Protein AF-R7NDK5-F1 (afdb_monomer_lite)

Structure (mmCIF, N/CA/C/O backbone):
data_AF-R7NDK5-F1
#
_entry.id   AF-R7NDK5-F1
#
loop_
_atom_site.group_PDB
_atom_site.id
_atom_site.type_symbol
_atom_site.label_atom_id
_atom_site.label_alt_id
_atom_site.label_comp_id
_atom_site.label_asym_id
_atom_site.label_entity_id
_atom_site.label_seq_id
_atom_site.pdbx_PDB_ins_code
_atom_site.Cartn_x
_atom_site.Cartn_y
_atom_site.Cartn_z
_atom_site.occupancy
_atom_site.B_iso_or_equiv
_atom_site.auth_seq_id
_atom_site.auth_comp_id
_atom_site.auth_asym_id
_atom_site.auth_atom_id
_atom_site.pdbx_PDB_model_num
ATOM 1 N N . MET A 1 1 ? -21.506 6.827 -0.503 1.00 59.34 1 MET A N 1
ATOM 2 C CA . MET A 1 1 ? -20.847 6.731 0.821 1.00 59.34 1 MET A CA 1
ATOM 3 C C . MET A 1 1 ? -20.965 5.288 1.221 1.00 59.34 1 MET A C 1
ATOM 5 O O . MET A 1 1 ? -22.091 4.807 1.281 1.00 59.34 1 MET A O 1
ATOM 9 N N . GLU A 1 2 ? -19.848 4.585 1.365 1.00 63.38 2 GLU A N 1
ATOM 10 C CA . GLU A 1 2 ? -19.897 3.133 1.493 1.00 63.38 2 GLU A CA 1
ATOM 11 C C . GLU A 1 2 ? -19.422 2.645 2.850 1.00 63.38 2 GLU A C 1
ATOM 13 O O . GLU A 1 2 ? -18.499 3.197 3.447 1.00 63.38 2 GLU A O 1
ATOM 18 N N . LYS A 1 3 ? -20.129 1.621 3.321 1.00 74.88 3 LYS A N 1
ATOM 19 C CA . LYS A 1 3 ? -20.147 1.150 4.695 1.00 74.88 3 LYS A CA 1
ATOM 20 C C . LYS A 1 3 ? -19.624 -0.281 4.714 1.00 74.88 3 LYS A C 1
ATOM 22 O O . LYS A 1 3 ? -20.320 -1.188 4.265 1.00 74.88 3 LYS A O 1
ATOM 27 N N . ILE A 1 4 ? -18.410 -0.489 5.208 1.00 78.50 4 ILE A N 1
ATOM 28 C CA . ILE A 1 4 ? -17.809 -1.827 5.295 1.00 78.50 4 ILE A CA 1
ATOM 29 C C . ILE A 1 4 ? -18.028 -2.344 6.700 1.00 78.50 4 ILE A C 1
ATOM 31 O O . ILE A 1 4 ? -17.532 -1.748 7.647 1.00 78.50 4 ILE A O 1
ATOM 35 N N . LYS A 1 5 ? -18.766 -3.443 6.836 1.00 80.56 5 LYS A N 1
ATOM 36 C CA . LYS A 1 5 ? -19.001 -4.071 8.136 1.00 80.56 5 LYS A CA 1
ATOM 37 C C . LYS A 1 5 ? -17.873 -5.048 8.445 1.00 80.56 5 LYS A C 1
ATOM 39 O O . LYS A 1 5 ? -17.567 -5.919 7.629 1.00 80.56 5 LYS A O 1
ATOM 44 N N . ILE A 1 6 ? -17.279 -4.887 9.616 1.00 82.38 6 ILE A N 1
ATOM 45 C CA . ILE A 1 6 ? -16.205 -5.702 10.167 1.00 82.38 6 ILE A CA 1
ATOM 46 C C . ILE A 1 6 ? -16.680 -6.164 11.543 1.00 82.38 6 ILE A C 1
ATOM 48 O O . ILE A 1 6 ? -17.015 -5.348 12.401 1.00 82.38 6 ILE A O 1
ATOM 52 N N . LYS A 1 7 ? -16.719 -7.478 11.756 1.00 78.88 7 LYS A N 1
ATOM 53 C CA . LYS A 1 7 ? -17.009 -8.061 13.065 1.00 78.88 7 LYS A CA 1
ATOM 54 C C . LYS A 1 7 ? -15.700 -8.550 13.670 1.00 78.88 7 LYS A C 1
ATOM 56 O O . LYS A 1 7 ? -15.005 -9.333 13.033 1.00 78.88 7 LYS A O 1
ATOM 61 N N . LEU A 1 8 ? -15.381 -8.075 14.868 1.00 78.25 8 LEU A N 1
ATOM 62 C CA . LEU A 1 8 ? -14.198 -8.476 15.622 1.00 78.25 8 LEU A CA 1
ATOM 63 C C . LEU A 1 8 ? -14.645 -9.036 16.967 1.00 78.25 8 LEU A C 1
ATOM 65 O O . LEU A 1 8 ? -15.557 -8.497 17.585 1.00 78.25 8 LEU A O 1
ATOM 69 N N . GLU A 1 9 ? -14.017 -10.122 17.403 1.00 71.94 9 GLU A N 1
ATOM 70 C CA . GLU A 1 9 ? -14.297 -10.723 18.714 1.00 71.94 9 GLU A CA 1
ATOM 71 C C . GLU A 1 9 ? -13.447 -10.080 19.816 1.00 71.94 9 GLU A C 1
ATOM 73 O O . GLU A 1 9 ? -13.884 -9.954 20.955 1.00 71.94 9 GLU A O 1
ATOM 78 N N . ASN A 1 10 ? -12.235 -9.649 19.465 1.00 72.56 10 ASN A N 1
ATOM 79 C CA . ASN A 1 10 ? -11.275 -8.985 20.342 1.00 72.56 10 ASN A CA 1
ATOM 80 C C . ASN A 1 10 ? -10.262 -8.171 19.517 1.00 72.56 10 ASN A C 1
ATOM 82 O O . ASN A 1 10 ? -10.163 -8.330 18.297 1.00 72.56 10 ASN A O 1
ATOM 86 N N . LEU A 1 11 ? -9.472 -7.314 20.168 1.00 75.44 11 LEU A N 1
ATOM 87 C CA . LEU A 1 11 ? -8.409 -6.562 19.491 1.00 75.44 11 LEU A CA 1
ATOM 88 C C . LEU A 1 11 ? -7.360 -7.489 18.847 1.00 75.44 11 LEU A C 1
ATOM 90 O O . LEU A 1 11 ? -6.855 -7.185 17.768 1.00 75.44 11 LEU A O 1
ATOM 94 N N . ASP A 1 12 ? -7.090 -8.647 19.451 1.00 73.88 12 ASP A N 1
ATOM 95 C CA . ASP A 1 12 ? -6.121 -9.616 18.928 1.00 73.88 12 ASP A CA 1
ATOM 96 C C . ASP A 1 12 ? -6.512 -10.143 17.541 1.00 73.88 12 ASP A C 1
ATOM 98 O O . ASP A 1 12 ? -5.646 -10.315 16.690 1.00 73.88 12 ASP A O 1
ATOM 102 N N . SER A 1 13 ? -7.808 -10.300 17.255 1.00 74.12 13 SER A N 1
ATOM 103 C CA . SER A 1 13 ? -8.301 -10.718 15.934 1.00 74.12 13 SER A CA 1
ATOM 104 C C . SER A 1 13 ? -7.977 -9.714 14.820 1.00 74.12 13 SER A C 1
ATOM 106 O O . SER A 1 13 ? -7.812 -10.095 13.657 1.00 74.12 13 SER A O 1
ATOM 108 N N . ALA A 1 14 ? -7.822 -8.434 15.172 1.00 71.62 14 ALA A N 1
ATOM 109 C CA . ALA A 1 14 ? -7.431 -7.381 14.243 1.00 71.62 14 ALA A CA 1
ATOM 110 C C . ALA A 1 14 ? -5.914 -7.252 14.077 1.00 71.62 14 ALA A C 1
ATOM 112 O O . ALA A 1 14 ? -5.461 -6.603 13.131 1.00 71.62 14 ALA A O 1
ATOM 113 N N . THR A 1 15 ? -5.121 -7.857 14.961 1.00 76.44 15 THR A N 1
ATOM 114 C CA . THR A 1 15 ? -3.662 -7.746 14.936 1.00 76.44 15 THR A CA 1
ATOM 115 C C . THR A 1 15 ? -3.002 -9.028 14.444 1.00 76.44 15 THR A C 1
ATOM 117 O O . THR A 1 15 ? -3.596 -10.103 14.378 1.00 76.44 15 THR A O 1
ATOM 120 N N . ASN A 1 16 ? -1.760 -8.912 13.991 1.00 74.44 16 ASN A N 1
ATOM 121 C CA . ASN A 1 16 ? -0.996 -10.057 13.538 1.00 74.44 16 ASN A CA 1
ATOM 122 C C . ASN A 1 16 ? -0.565 -10.903 14.744 1.00 74.44 16 ASN A C 1
ATOM 124 O O . ASN A 1 16 ? 0.011 -10.373 15.692 1.00 74.44 16 ASN A O 1
ATOM 128 N N . LYS A 1 17 ? -0.734 -12.228 14.640 1.00 66.81 17 LYS A N 1
ATOM 129 C CA . LYS A 1 17 ? -0.338 -13.234 15.644 1.00 66.81 17 LYS A CA 1
ATOM 130 C C . LYS A 1 17 ? 1.099 -13.083 16.171 1.00 66.81 17 LYS A C 1
ATOM 132 O O . LYS A 1 17 ? 1.393 -13.538 17.271 1.00 66.81 17 LYS A O 1
ATOM 137 N N . TYR A 1 18 ? 1.992 -12.477 15.390 1.00 61.75 18 TYR A N 1
ATOM 138 C CA . TYR A 1 18 ? 3.403 -12.294 15.736 1.00 61.75 18 TYR A CA 1
ATOM 139 C C . TYR A 1 18 ? 3.772 -10.851 16.102 1.00 61.75 18 TYR A C 1
ATOM 141 O O . TYR A 1 18 ? 4.861 -10.617 16.624 1.00 61.75 18 TYR A O 1
ATOM 149 N N . LYS A 1 19 ? 2.911 -9.869 15.797 1.00 67.50 19 LYS A N 1
ATOM 150 C CA . LYS A 1 19 ? 3.186 -8.453 16.052 1.00 67.50 19 LYS A CA 1
ATOM 151 C C . LYS A 1 19 ? 1.895 -7.647 16.200 1.00 67.50 19 LYS A C 1
ATOM 153 O O . LYS A 1 19 ? 1.275 -7.269 15.207 1.00 67.50 19 LYS A O 1
ATOM 158 N N . ASN A 1 20 ? 1.584 -7.276 17.439 1.00 67.44 20 ASN A N 1
ATOM 159 C CA . ASN A 1 20 ? 0.354 -6.562 17.806 1.00 67.44 20 ASN A CA 1
ATOM 160 C C . ASN A 1 20 ? 0.256 -5.141 17.208 1.00 67.44 20 ASN A C 1
ATOM 162 O O . ASN A 1 20 ? -0.796 -4.518 17.231 1.00 67.44 20 ASN A O 1
ATOM 166 N N . GLU A 1 21 ? 1.349 -4.616 16.652 1.00 67.38 21 GLU A N 1
ATOM 167 C CA . GLU A 1 21 ? 1.390 -3.310 15.977 1.00 67.38 21 GLU A CA 1
ATOM 168 C C . GLU A 1 21 ? 0.989 -3.378 14.493 1.00 67.38 21 GLU A C 1
ATOM 170 O O . GLU A 1 21 ? 0.950 -2.355 13.807 1.00 67.38 21 GLU A O 1
ATOM 175 N N . VAL A 1 22 ? 0.768 -4.582 13.956 1.00 75.94 22 VAL A N 1
ATOM 176 C CA . VAL A 1 22 ? 0.500 -4.804 12.534 1.00 75.94 22 VAL A CA 1
ATOM 177 C C . VAL A 1 22 ? -0.901 -5.365 12.370 1.00 75.94 22 VAL A C 1
ATOM 179 O O . VAL A 1 22 ? -1.270 -6.324 13.039 1.00 75.94 22 VAL A O 1
ATOM 182 N N . LEU A 1 23 ? -1.664 -4.773 11.451 1.00 84.75 23 LEU A N 1
ATOM 183 C CA . LEU A 1 23 ? -2.989 -5.256 11.075 1.00 84.75 23 LEU A CA 1
ATOM 184 C C . LEU A 1 23 ? -2.895 -6.694 10.547 1.00 84.75 23 LEU A C 1
ATOM 186 O O . LEU A 1 23 ? -1.988 -7.018 9.774 1.00 84.75 23 LEU A O 1
ATOM 190 N N . ASN A 1 24 ? -3.833 -7.546 10.951 1.00 86.25 24 ASN A N 1
ATOM 191 C CA . ASN A 1 24 ? -3.964 -8.894 10.411 1.00 86.25 24 ASN A CA 1
ATOM 192 C C . ASN A 1 24 ? -4.118 -8.833 8.876 1.00 86.25 24 ASN A C 1
ATOM 194 O O . ASN A 1 24 ? -4.919 -8.057 8.351 1.00 86.25 24 ASN A O 1
ATOM 198 N N . SER A 1 25 ? -3.360 -9.665 8.156 1.00 83.56 25 SER A N 1
ATOM 199 C CA . SER A 1 25 ? -3.403 -9.759 6.694 1.00 83.56 25 SER A CA 1
ATOM 200 C C . SER A 1 25 ? -4.781 -10.124 6.148 1.00 83.56 25 SER A C 1
ATOM 202 O O . SER A 1 25 ? -5.145 -9.672 5.068 1.00 83.56 25 SER A O 1
ATOM 204 N N . GLU A 1 26 ? -5.563 -10.927 6.869 1.00 84.62 26 GLU A N 1
ATOM 205 C CA . GLU A 1 26 ? -6.919 -11.294 6.448 1.00 84.62 26 GLU A CA 1
ATOM 206 C C . GLU A 1 26 ? -7.854 -10.087 6.484 1.00 84.62 26 GLU A C 1
ATOM 208 O O . GLU A 1 26 ? -8.572 -9.821 5.519 1.00 84.62 26 GLU A O 1
ATOM 213 N N . LEU A 1 27 ? -7.781 -9.310 7.567 1.00 84.50 27 LEU A N 1
ATOM 214 C CA . LEU A 1 27 ? -8.559 -8.090 7.739 1.00 84.50 27 LEU A CA 1
ATOM 215 C C . LEU A 1 27 ? -8.163 -7.029 6.705 1.00 84.50 27 LEU A C 1
ATOM 217 O O . LEU A 1 27 ? -9.024 -6.412 6.079 1.00 84.50 27 LEU A O 1
ATOM 221 N N . ASP A 1 28 ? -6.864 -6.855 6.480 1.00 88.31 28 ASP A N 1
ATOM 222 C CA . ASP A 1 28 ? -6.335 -5.959 5.456 1.00 88.31 28 ASP A CA 1
ATOM 223 C C . ASP A 1 28 ? -6.804 -6.354 4.046 1.00 88.31 28 ASP A C 1
ATOM 225 O O . ASP A 1 28 ? -7.318 -5.517 3.300 1.00 88.31 28 ASP A O 1
ATOM 229 N N . ASN A 1 29 ? -6.711 -7.641 3.699 1.00 87.12 29 ASN A N 1
ATOM 230 C CA . ASN A 1 29 ? -7.182 -8.160 2.417 1.00 87.12 29 ASN A CA 1
ATOM 231 C C . ASN A 1 29 ? -8.689 -7.973 2.248 1.00 87.12 29 ASN A C 1
ATOM 233 O O . ASN A 1 29 ? -9.134 -7.589 1.167 1.00 87.12 29 ASN A O 1
ATOM 237 N N . TYR A 1 30 ? -9.480 -8.201 3.297 1.00 86.81 30 TYR A N 1
ATOM 238 C CA . TYR A 1 30 ? -10.919 -7.962 3.266 1.00 86.81 30 TYR A CA 1
ATOM 239 C C . TYR A 1 30 ? -11.233 -6.489 2.982 1.00 86.81 30 TYR A C 1
ATOM 241 O O . TYR A 1 30 ? -11.993 -6.194 2.059 1.00 86.81 30 TYR A O 1
ATOM 249 N N . ILE A 1 31 ? -10.596 -5.559 3.702 1.00 85.44 31 ILE A N 1
ATOM 250 C CA . ILE A 1 31 ? -10.790 -4.116 3.508 1.00 85.44 31 ILE A CA 1
ATOM 251 C C . ILE A 1 31 ? -10.374 -3.698 2.091 1.00 85.44 31 ILE A C 1
ATOM 253 O O . ILE A 1 31 ? -11.085 -2.930 1.441 1.00 85.44 31 ILE A O 1
ATOM 257 N N . ILE A 1 32 ? -9.251 -4.201 1.576 1.00 87.56 32 ILE A N 1
ATOM 258 C CA . ILE A 1 32 ? -8.766 -3.861 0.232 1.00 87.56 32 ILE A CA 1
ATOM 259 C C . ILE A 1 32 ? -9.690 -4.428 -0.851 1.00 87.56 32 ILE A C 1
ATOM 261 O O . ILE A 1 32 ? -10.128 -3.682 -1.729 1.00 87.56 32 ILE A O 1
ATOM 265 N N . ASN A 1 33 ? -10.022 -5.718 -0.781 1.00 85.75 33 ASN A N 1
ATOM 266 C CA . ASN A 1 33 ? -10.848 -6.400 -1.779 1.00 85.75 33 ASN A CA 1
ATOM 267 C C . ASN A 1 33 ? -12.264 -5.835 -1.814 1.00 85.75 33 ASN A C 1
ATOM 269 O O . ASN A 1 33 ? -12.802 -5.594 -2.896 1.00 85.75 33 ASN A O 1
ATOM 273 N N . ALA A 1 34 ? -12.823 -5.511 -0.646 1.00 82.25 34 ALA A N 1
ATOM 274 C CA . ALA A 1 34 ? -14.102 -4.830 -0.548 1.00 82.25 34 ALA A CA 1
ATOM 275 C C . ALA A 1 34 ? -14.099 -3.475 -1.268 1.00 82.25 34 ALA A C 1
ATOM 277 O O . ALA A 1 34 ? -15.174 -2.980 -1.566 1.00 82.25 34 ALA A O 1
ATOM 278 N N . ASN A 1 35 ? -12.947 -2.862 -1.568 1.00 79.75 35 ASN A N 1
ATOM 279 C CA . ASN A 1 35 ? -12.852 -1.552 -2.220 1.00 79.75 35 ASN A CA 1
ATOM 280 C C . ASN A 1 35 ? -12.204 -1.558 -3.617 1.00 79.75 35 ASN A C 1
ATOM 282 O O . ASN A 1 35 ? -12.026 -0.497 -4.216 1.00 79.75 35 ASN A O 1
ATOM 286 N N . LEU A 1 36 ? -11.859 -2.727 -4.157 1.00 72.69 36 LEU A N 1
ATOM 287 C CA . LEU A 1 36 ? -10.957 -2.855 -5.310 1.00 72.69 36 LEU A CA 1
ATOM 288 C C . LEU A 1 36 ? -11.572 -2.399 -6.649 1.00 72.69 36 LEU A C 1
ATOM 290 O O . LEU A 1 36 ? -10.850 -1.955 -7.547 1.00 72.69 36 LEU A O 1
ATOM 294 N N . HIS A 1 37 ? -12.901 -2.462 -6.765 1.00 70.62 37 HIS A N 1
ATOM 295 C CA . HIS A 1 37 ? -13.666 -2.122 -7.974 1.00 70.62 37 HIS A CA 1
ATOM 296 C C . HIS A 1 37 ? -14.395 -0.773 -7.892 1.00 70.62 37 HIS A C 1
ATOM 298 O O . HIS A 1 37 ? -15.240 -0.471 -8.732 1.00 70.62 37 HIS A O 1
ATOM 304 N N . LYS A 1 38 ? -14.096 0.043 -6.877 1.00 67.75 38 LYS A N 1
ATOM 305 C CA . LYS A 1 38 ? -14.926 1.204 -6.545 1.00 67.75 38 LYS A CA 1
ATOM 306 C C . LYS A 1 38 ? -14.482 2.501 -7.185 1.00 67.75 38 LYS A C 1
ATOM 308 O O . LYS A 1 38 ? -13.308 2.721 -7.495 1.00 67.75 38 LYS A O 1
ATOM 313 N N . LEU A 1 39 ? -15.453 3.399 -7.327 1.00 63.84 39 LEU A N 1
ATOM 314 C CA . LEU A 1 39 ? -15.237 4.707 -7.913 1.00 63.84 39 LEU A CA 1
ATOM 315 C C . LEU A 1 39 ? -14.328 5.565 -7.013 1.00 63.84 39 LEU A C 1
ATOM 317 O O . LEU A 1 39 ? -14.516 5.666 -5.797 1.00 63.84 39 LEU A O 1
ATOM 321 N N . PRO A 1 40 ? -13.362 6.291 -7.599 1.00 61.59 40 PRO A N 1
ATOM 322 C CA . PRO A 1 40 ? -12.380 7.065 -6.848 1.00 61.59 40 PRO A CA 1
ATOM 323 C C . PRO A 1 40 ? -12.964 8.249 -6.062 1.00 61.59 40 PRO A C 1
ATOM 325 O O . PRO A 1 40 ? -12.230 8.848 -5.281 1.00 61.59 40 PRO A O 1
ATOM 328 N N . LYS A 1 41 ? -14.255 8.579 -6.187 1.00 64.25 41 LYS A N 1
ATOM 329 C CA . LYS A 1 41 ? -14.893 9.698 -5.465 1.00 64.25 41 LYS A CA 1
ATOM 330 C C . LYS A 1 41 ? -15.554 9.311 -4.139 1.00 64.25 41 LYS A C 1
ATOM 332 O O . LYS A 1 41 ? -15.898 10.194 -3.362 1.00 64.25 41 LYS A O 1
ATOM 337 N N . GLU A 1 42 ? -15.708 8.026 -3.844 1.00 71.56 42 GLU A N 1
ATOM 338 C CA . GLU A 1 42 ? -16.473 7.608 -2.666 1.00 71.56 42 GLU A CA 1
ATOM 339 C C . GLU A 1 42 ? -15.641 7.677 -1.379 1.00 71.56 42 GLU A C 1
ATOM 341 O O . GLU A 1 42 ? -14.465 7.290 -1.362 1.00 71.56 42 GLU A O 1
ATOM 346 N N . ARG A 1 43 ? -16.255 8.204 -0.310 1.00 79.38 43 ARG A N 1
ATOM 347 C CA . ARG A 1 43 ? -15.732 8.126 1.061 1.00 79.38 43 ARG A CA 1
ATOM 348 C C . ARG A 1 43 ? -15.938 6.710 1.600 1.00 79.38 43 ARG A C 1
ATOM 350 O O . ARG A 1 43 ? -17.000 6.124 1.366 1.00 79.38 43 ARG A O 1
ATOM 357 N N . ILE A 1 44 ? -14.929 6.204 2.307 1.00 84.44 44 ILE A N 1
ATOM 358 C CA . ILE A 1 44 ? -14.924 4.876 2.928 1.00 84.44 44 ILE A CA 1
ATOM 359 C C . ILE A 1 44 ? -15.187 5.055 4.420 1.00 84.44 44 ILE A C 1
ATOM 361 O O . ILE A 1 44 ? -14.493 5.846 5.059 1.00 84.44 44 ILE A O 1
ATOM 365 N N . ILE A 1 45 ? -16.163 4.315 4.943 1.00 85.75 45 ILE A N 1
ATOM 366 C CA . ILE A 1 45 ? -16.479 4.256 6.370 1.00 85.75 45 ILE A CA 1
ATOM 367 C C . ILE A 1 45 ? -16.407 2.799 6.813 1.00 85.75 45 ILE A C 1
ATOM 369 O O . ILE A 1 45 ? -17.028 1.920 6.201 1.00 85.75 45 ILE A O 1
ATOM 373 N N . LEU A 1 46 ? -15.636 2.542 7.864 1.00 86.69 46 LEU A N 1
ATOM 374 C CA . LEU A 1 46 ? -15.506 1.219 8.463 1.00 86.69 46 LEU A CA 1
ATOM 375 C C . LEU A 1 46 ? -16.449 1.121 9.662 1.00 86.69 46 LEU A C 1
ATOM 377 O O . LEU A 1 46 ? -16.302 1.858 10.628 1.00 86.69 46 LEU A O 1
ATOM 381 N N . TYR A 1 47 ? -17.403 0.202 9.591 1.00 86.88 47 TYR A N 1
ATOM 382 C CA . TYR A 1 47 ? -18.289 -0.155 10.690 1.00 86.88 47 TYR A CA 1
ATOM 383 C C . TYR A 1 47 ? -17.724 -1.351 11.427 1.00 86.88 47 TYR A C 1
ATOM 385 O O . TYR A 1 47 ? -17.679 -2.447 10.868 1.00 86.88 47 TYR A O 1
ATOM 393 N N . ILE A 1 48 ? -17.318 -1.153 12.672 1.00 84.94 48 ILE A N 1
ATOM 394 C CA . ILE A 1 48 ? -16.690 -2.194 13.479 1.00 84.94 48 ILE A CA 1
ATOM 395 C C . ILE A 1 48 ? -17.634 -2.576 14.616 1.00 84.94 48 ILE A C 1
ATOM 397 O O . ILE A 1 48 ? -18.040 -1.724 15.398 1.00 84.94 48 ILE A O 1
ATOM 401 N N . SER A 1 49 ? -17.991 -3.853 14.715 1.00 83.94 49 SER A N 1
ATOM 402 C CA . SER A 1 49 ? -18.829 -4.386 15.798 1.00 83.94 49 SER A CA 1
ATOM 403 C C . SER A 1 49 ? -18.061 -5.399 16.642 1.00 83.94 49 SER A C 1
ATOM 405 O O . SER A 1 49 ? -17.300 -6.187 16.077 1.00 83.94 49 SER A O 1
ATOM 407 N N . GLY A 1 50 ? -18.334 -5.436 17.950 1.00 77.31 50 GLY A N 1
ATOM 408 C CA . GLY A 1 50 ? -17.819 -6.458 18.875 1.00 77.31 50 GLY A CA 1
ATOM 409 C C . GLY A 1 50 ? -16.652 -6.030 19.774 1.00 77.31 50 GLY A C 1
ATOM 410 O O . GLY A 1 50 ? -16.189 -6.833 20.574 1.00 77.31 50 GLY A O 1
ATOM 411 N N . LEU A 1 51 ? -16.227 -4.762 19.716 1.00 79.56 51 LEU A N 1
ATOM 412 C CA . LEU A 1 51 ? -15.298 -4.171 20.689 1.00 79.56 51 LEU A CA 1
ATOM 413 C C . LEU A 1 51 ? -16.049 -3.225 21.639 1.00 79.56 51 LEU A C 1
ATOM 415 O O . LEU A 1 51 ? -16.316 -2.089 21.250 1.00 79.56 51 LEU A O 1
ATOM 419 N N . PRO A 1 52 ? -16.372 -3.640 22.876 1.00 73.06 52 PRO A N 1
ATOM 420 C CA . PRO A 1 52 ? -17.111 -2.804 23.825 1.00 73.06 52 PRO A CA 1
ATOM 421 C C . PRO A 1 52 ? -16.234 -1.757 24.535 1.00 73.06 52 PRO A C 1
ATOM 423 O O . PRO A 1 52 ? -16.748 -0.826 25.149 1.00 73.06 52 PRO A O 1
ATOM 426 N N . ASN A 1 53 ? -14.907 -1.908 24.495 1.00 82.50 53 ASN A N 1
ATOM 427 C CA . ASN A 1 53 ? -13.977 -1.089 25.266 1.00 82.50 53 ASN A CA 1
ATOM 428 C C . ASN A 1 53 ? -13.450 0.108 24.457 1.00 82.50 53 ASN A C 1
ATOM 430 O O . ASN A 1 53 ? -12.689 -0.068 23.505 1.00 82.50 53 ASN A O 1
ATOM 434 N N . ASN A 1 54 ? -13.755 1.332 24.900 1.00 83.62 54 ASN A N 1
ATOM 435 C CA . ASN A 1 54 ? -13.306 2.576 24.257 1.00 83.62 54 ASN A CA 1
ATOM 436 C C . ASN A 1 54 ? -11.777 2.657 24.063 1.00 83.62 54 ASN A C 1
ATOM 438 O O . ASN A 1 54 ? -11.313 3.237 23.084 1.00 83.62 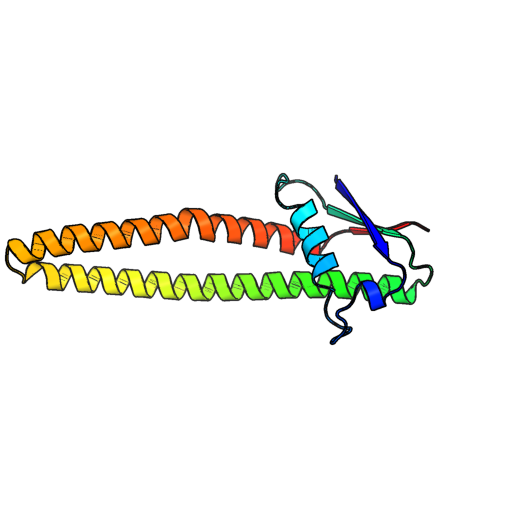54 ASN A O 1
ATOM 442 N N . LYS A 1 55 ? -10.977 2.067 24.966 1.00 84.69 55 LYS A N 1
ATOM 443 C CA . LYS A 1 55 ? -9.509 2.059 24.824 1.00 84.69 55 LYS A CA 1
ATOM 444 C C . LYS A 1 55 ? -9.047 1.191 23.653 1.00 84.69 55 LYS A C 1
ATOM 446 O O . LYS A 1 55 ? -8.160 1.594 22.906 1.00 84.69 55 LYS A O 1
ATOM 451 N N . GLU A 1 56 ? -9.652 0.020 23.486 1.00 83.00 56 GLU A N 1
ATOM 452 C CA . GLU A 1 56 ? -9.337 -0.898 22.385 1.00 83.00 56 GLU A CA 1
ATOM 453 C C . GLU A 1 56 ? -9.833 -0.342 21.048 1.00 83.00 56 GLU A C 1
ATOM 455 O O . GLU A 1 56 ? -9.139 -0.443 20.038 1.00 83.00 56 GLU A O 1
ATOM 460 N N . GLN A 1 57 ? -10.989 0.328 21.053 1.00 85.81 57 GLN A N 1
ATOM 461 C CA . GLN A 1 57 ? -11.507 1.058 19.896 1.00 85.81 57 GLN A CA 1
ATOM 462 C C . GLN A 1 57 ? -10.516 2.129 19.410 1.00 85.81 57 GLN A C 1
ATOM 464 O O . GLN A 1 57 ? -10.185 2.181 18.224 1.00 85.81 57 GLN A O 1
ATOM 469 N N . GLU A 1 58 ? -9.982 2.954 20.318 1.00 86.94 58 GLU A N 1
ATOM 470 C CA . GLU A 1 58 ? -9.009 3.997 19.969 1.00 86.94 58 GLU A CA 1
ATOM 471 C C . GLU A 1 58 ? -7.682 3.409 19.456 1.00 86.94 58 GLU A C 1
ATOM 473 O O . GLU A 1 58 ? -7.095 3.913 18.491 1.00 86.94 58 GLU A O 1
ATOM 478 N N . GLN A 1 59 ? -7.215 2.317 20.069 1.00 86.50 59 GLN A N 1
ATOM 479 C CA . GLN A 1 59 ? -6.026 1.592 19.616 1.00 86.50 59 GLN A CA 1
ATOM 480 C C . GLN A 1 59 ? -6.212 1.029 18.206 1.00 86.50 59 GLN A C 1
ATOM 482 O O . GLN A 1 59 ? -5.316 1.171 17.372 1.00 86.50 59 GLN A O 1
ATOM 487 N N . LEU A 1 60 ? -7.379 0.456 17.912 1.00 86.81 60 LEU A N 1
ATOM 488 C CA . LEU A 1 60 ? -7.694 -0.085 16.596 1.00 86.81 60 LEU A CA 1
ATOM 489 C C . LEU A 1 60 ? -7.745 1.007 15.522 1.00 86.81 60 LEU A C 1
ATOM 491 O O . LEU A 1 60 ? -7.177 0.823 14.445 1.00 86.81 60 LEU A O 1
ATOM 495 N N . ILE A 1 61 ? -8.362 2.157 15.821 1.00 89.12 61 ILE A N 1
ATOM 496 C CA . ILE A 1 61 ? -8.372 3.313 14.910 1.00 89.12 61 ILE A CA 1
ATOM 497 C C . ILE A 1 61 ? -6.938 3.708 14.551 1.00 89.12 61 ILE A C 1
ATOM 499 O O . ILE A 1 61 ? -6.584 3.791 13.371 1.00 89.12 61 ILE A O 1
ATOM 503 N N . LYS A 1 62 ? -6.095 3.909 15.572 1.00 89.81 62 LYS A N 1
ATOM 504 C CA . LYS A 1 62 ? -4.688 4.287 15.391 1.00 89.81 62 LYS A CA 1
ATOM 505 C C . LYS A 1 62 ? -3.940 3.253 14.560 1.00 89.81 62 LYS A C 1
ATOM 507 O O . LYS A 1 62 ? -3.210 3.626 13.644 1.00 89.81 62 LYS A O 1
ATOM 512 N N . LEU A 1 63 ? -4.142 1.970 14.842 1.00 89.25 63 LEU A N 1
ATOM 513 C CA . LEU A 1 63 ? -3.486 0.878 14.134 1.00 89.25 63 LEU A CA 1
ATOM 514 C C . LEU A 1 63 ? -3.860 0.858 12.648 1.00 89.25 63 LEU A C 1
ATOM 516 O O . LEU A 1 63 ? -2.966 0.804 11.803 1.00 89.25 63 LEU A O 1
ATOM 520 N N . ILE A 1 64 ? -5.150 0.968 12.316 1.00 89.00 64 ILE A N 1
ATOM 521 C CA . ILE A 1 64 ? -5.637 1.002 10.929 1.00 89.00 64 ILE A CA 1
ATOM 522 C C . ILE A 1 64 ? -5.046 2.203 10.182 1.00 89.00 64 ILE A C 1
ATOM 524 O O . ILE A 1 64 ? -4.469 2.045 9.102 1.00 89.00 64 ILE A O 1
ATOM 528 N N . HIS A 1 65 ? -5.136 3.406 10.757 1.00 92.31 65 HIS A N 1
ATOM 529 C CA . HIS A 1 65 ? -4.612 4.612 10.113 1.00 92.31 65 HIS A CA 1
ATOM 530 C C . HIS A 1 65 ? -3.094 4.540 9.919 1.00 92.31 65 HIS A C 1
ATOM 532 O O . HIS A 1 65 ? -2.617 4.785 8.810 1.00 92.31 65 HIS A O 1
ATOM 538 N N . ILE A 1 66 ? -2.328 4.141 10.940 1.00 92.00 66 ILE A N 1
ATOM 539 C CA . ILE A 1 66 ? -0.864 4.000 10.850 1.00 92.00 66 ILE A CA 1
ATOM 540 C C . ILE A 1 66 ? -0.479 2.949 9.805 1.00 92.00 66 ILE A C 1
ATOM 542 O O . ILE A 1 66 ? 0.433 3.180 9.005 1.00 92.00 66 ILE A O 1
ATOM 546 N N . HIS A 1 67 ? -1.180 1.815 9.770 1.00 91.88 67 HIS A N 1
ATOM 547 C CA . HIS A 1 67 ? -0.930 0.751 8.804 1.00 91.88 67 HIS A CA 1
ATOM 548 C C . HIS A 1 67 ? -1.037 1.268 7.362 1.00 91.88 67 HIS A C 1
ATOM 550 O O . HIS A 1 67 ? -0.096 1.130 6.572 1.00 91.88 67 HIS A O 1
ATOM 556 N N . TYR A 1 68 ? -2.136 1.948 7.026 1.00 92.50 68 TYR A N 1
ATOM 557 C CA . TYR A 1 68 ? -2.334 2.476 5.676 1.00 92.50 68 TYR A CA 1
ATOM 558 C C . TYR A 1 68 ? -1.447 3.687 5.364 1.00 92.50 68 TYR A C 1
ATOM 560 O O . TYR A 1 68 ? -0.962 3.804 4.237 1.00 92.50 68 TYR A O 1
ATOM 568 N N . GLN A 1 69 ? -1.126 4.538 6.344 1.00 92.56 69 GLN A N 1
ATOM 569 C CA . GLN A 1 69 ? -0.120 5.594 6.171 1.00 92.56 69 GLN A CA 1
ATOM 570 C C . GLN A 1 69 ? 1.256 5.016 5.816 1.00 92.56 69 GLN A C 1
ATOM 572 O O . GLN A 1 69 ? 1.947 5.542 4.939 1.00 92.56 69 GLN A O 1
ATOM 577 N N . ASN A 1 70 ? 1.655 3.919 6.460 1.00 92.00 70 ASN A N 1
ATOM 578 C CA . ASN A 1 70 ? 2.913 3.244 6.158 1.00 92.00 70 ASN A CA 1
ATOM 579 C C . ASN A 1 70 ? 2.904 2.637 4.752 1.00 92.00 70 ASN A C 1
ATOM 581 O O . ASN A 1 70 ? 3.882 2.810 4.024 1.00 92.00 70 ASN A O 1
ATOM 585 N N . LYS A 1 71 ? 1.793 2.032 4.315 1.00 90.81 71 LYS A N 1
ATOM 586 C CA . LYS A 1 71 ? 1.635 1.559 2.930 1.00 90.81 71 LYS A CA 1
ATOM 587 C C . LYS A 1 71 ? 1.737 2.683 1.898 1.00 90.81 71 LYS A C 1
ATOM 589 O O . LYS A 1 71 ? 2.402 2.512 0.881 1.00 90.81 71 LYS A O 1
ATOM 594 N N . VAL A 1 72 ? 1.153 3.854 2.169 1.00 92.44 72 VAL A N 1
ATOM 595 C CA . VAL A 1 72 ? 1.308 5.043 1.308 1.00 92.44 72 VAL A CA 1
ATOM 596 C C . VAL A 1 72 ? 2.776 5.459 1.212 1.00 92.44 72 VAL A C 1
ATOM 598 O O . VAL A 1 72 ? 3.277 5.702 0.115 1.00 92.44 72 VAL A O 1
ATOM 601 N N . LYS A 1 73 ? 3.491 5.519 2.343 1.00 91.50 73 LYS A N 1
ATOM 602 C CA . LYS A 1 73 ? 4.924 5.854 2.359 1.00 91.50 73 LYS A CA 1
ATOM 603 C C . LYS A 1 73 ? 5.753 4.835 1.575 1.00 91.50 73 LYS A C 1
ATOM 605 O O . LYS A 1 73 ? 6.662 5.238 0.856 1.00 91.50 73 LYS A O 1
ATOM 610 N N . GLN A 1 74 ? 5.454 3.544 1.707 1.00 90.50 74 GLN A N 1
ATOM 611 C CA . GLN A 1 74 ? 6.136 2.480 0.969 1.00 90.50 74 GLN A CA 1
ATOM 612 C C . GLN A 1 74 ? 5.899 2.601 -0.539 1.00 90.50 74 GLN A C 1
ATOM 614 O O . GLN A 1 74 ? 6.871 2.618 -1.286 1.00 90.50 74 GLN A O 1
ATOM 619 N N . LEU A 1 75 ? 4.648 2.781 -0.980 1.00 88.56 75 LEU A N 1
ATOM 620 C CA . LEU A 1 75 ? 4.341 2.982 -2.400 1.00 88.56 75 LEU A CA 1
ATOM 621 C C . LEU A 1 75 ? 5.033 4.220 -2.973 1.00 88.56 75 LEU A C 1
ATOM 623 O O . LEU A 1 75 ? 5.648 4.122 -4.025 1.00 88.56 75 LEU A O 1
ATOM 627 N N . ASN A 1 76 ? 5.024 5.353 -2.264 1.00 88.19 76 ASN A N 1
ATOM 628 C CA . ASN A 1 76 ? 5.728 6.554 -2.728 1.00 88.19 76 ASN A CA 1
ATOM 629 C C . ASN A 1 76 ? 7.247 6.331 -2.858 1.00 88.19 76 ASN A C 1
ATOM 631 O O . ASN A 1 76 ? 7.880 6.911 -3.736 1.00 88.19 76 ASN A O 1
ATOM 635 N N . LYS A 1 77 ? 7.852 5.521 -1.975 1.00 87.94 77 LYS A N 1
ATOM 636 C CA . LYS A 1 77 ? 9.270 5.149 -2.103 1.00 87.94 77 LYS A CA 1
ATOM 637 C C . LYS A 1 77 ? 9.497 4.283 -3.339 1.00 87.94 77 LYS A C 1
ATOM 639 O O . LYS A 1 77 ? 10.449 4.546 -4.060 1.00 87.94 77 LYS A O 1
ATOM 644 N N . ILE A 1 78 ? 8.640 3.289 -3.572 1.00 85.44 78 ILE A N 1
ATOM 645 C CA . ILE A 1 78 ? 8.713 2.410 -4.747 1.00 85.44 78 ILE A CA 1
ATOM 646 C C . ILE A 1 78 ? 8.571 3.230 -6.031 1.00 85.44 78 ILE A C 1
ATOM 648 O O . ILE A 1 78 ? 9.425 3.119 -6.898 1.00 85.44 78 ILE A O 1
ATOM 652 N N . ASP A 1 79 ? 7.578 4.119 -6.114 1.00 81.94 79 ASP A N 1
ATOM 653 C CA . ASP A 1 79 ? 7.388 4.992 -7.279 1.00 81.94 79 ASP A CA 1
ATOM 654 C C . ASP A 1 79 ? 8.642 5.834 -7.564 1.00 81.94 79 ASP A C 1
ATOM 656 O O . ASP A 1 79 ? 9.063 5.948 -8.711 1.00 81.94 79 ASP A O 1
ATOM 660 N N . LYS A 1 80 ? 9.310 6.341 -6.519 1.00 83.19 80 LYS A N 1
ATOM 661 C CA . LYS A 1 80 ? 10.580 7.060 -6.675 1.00 83.19 80 LYS A CA 1
ATOM 662 C C . LYS A 1 80 ? 11.706 6.166 -7.219 1.00 83.19 80 LYS A C 1
ATOM 664 O O . LYS A 1 80 ? 12.510 6.636 -8.017 1.00 83.19 80 LYS A O 1
ATOM 669 N N . TYR A 1 81 ? 11.800 4.909 -6.781 1.00 83.00 81 TYR A N 1
ATOM 670 C CA . TYR A 1 81 ? 12.781 3.954 -7.319 1.00 83.00 81 TYR A CA 1
ATOM 671 C C . TYR A 1 81 ? 12.506 3.607 -8.780 1.00 83.00 81 TYR A C 1
ATOM 673 O O . TYR A 1 81 ? 13.437 3.564 -9.582 1.00 83.00 81 TYR A O 1
ATOM 681 N N . ASP A 1 82 ? 11.241 3.437 -9.138 1.00 79.44 82 ASP A N 1
ATOM 682 C CA . ASP A 1 82 ? 10.831 3.180 -10.512 1.00 79.44 82 ASP A CA 1
ATOM 683 C C . ASP A 1 82 ? 11.161 4.340 -11.450 1.00 79.44 82 ASP A C 1
ATOM 685 O O . ASP A 1 82 ? 11.606 4.104 -12.572 1.00 79.44 82 ASP A O 1
ATOM 689 N N . ASP A 1 83 ? 11.016 5.587 -10.996 1.00 79.31 83 ASP A N 1
ATOM 690 C CA . ASP A 1 83 ? 11.445 6.753 -11.771 1.00 79.31 83 ASP A CA 1
ATOM 691 C C . ASP A 1 83 ? 12.956 6.709 -12.063 1.00 79.31 83 ASP A C 1
ATOM 693 O O . ASP A 1 83 ? 13.373 6.982 -13.191 1.00 79.31 83 ASP A O 1
ATOM 697 N N . TYR A 1 84 ? 13.787 6.292 -11.097 1.00 79.81 84 TYR A N 1
ATOM 698 C CA . TYR A 1 84 ? 15.222 6.092 -11.336 1.00 79.81 84 TYR A CA 1
ATOM 699 C C . TYR A 1 84 ? 15.489 4.980 -12.355 1.00 79.81 84 TYR A C 1
ATOM 701 O O . TYR A 1 84 ? 16.313 5.166 -13.250 1.00 79.81 84 TYR A O 1
ATOM 709 N N . ILE A 1 85 ? 14.787 3.847 -12.255 1.00 80.75 85 ILE A N 1
ATOM 710 C CA . ILE A 1 85 ? 14.924 2.736 -13.209 1.00 80.75 85 ILE A CA 1
ATOM 711 C C . ILE A 1 85 ? 14.544 3.194 -14.620 1.00 80.75 85 ILE A C 1
ATOM 713 O O . ILE A 1 85 ? 15.270 2.905 -15.567 1.00 80.75 85 ILE A O 1
ATOM 717 N N . ARG A 1 86 ? 13.462 3.967 -14.773 1.00 79.88 86 ARG A N 1
ATOM 718 C CA . ARG A 1 86 ? 13.058 4.525 -16.074 1.00 79.88 86 ARG A CA 1
ATOM 719 C C . ARG A 1 86 ? 14.123 5.431 -16.673 1.00 79.88 86 ARG A C 1
ATOM 721 O O . ARG A 1 86 ? 14.390 5.336 -17.865 1.00 79.88 86 ARG A O 1
ATOM 728 N N . ILE A 1 87 ? 14.748 6.284 -15.862 1.00 81.81 87 ILE A N 1
ATOM 729 C CA . ILE A 1 87 ? 15.843 7.150 -16.321 1.00 81.81 87 ILE A CA 1
ATOM 730 C C . ILE A 1 87 ? 17.042 6.306 -16.775 1.00 81.81 87 ILE A C 1
ATOM 732 O O . ILE A 1 87 ? 17.613 6.577 -17.829 1.00 81.81 87 ILE A O 1
ATOM 736 N N . ILE A 1 88 ? 17.404 5.263 -16.021 1.00 83.19 88 ILE A N 1
ATOM 737 C CA . ILE A 1 88 ? 18.497 4.348 -16.385 1.00 83.19 88 ILE A CA 1
ATOM 738 C C . ILE A 1 88 ? 18.189 3.621 -17.700 1.00 83.19 88 ILE A C 1
ATOM 740 O O . ILE A 1 88 ? 19.055 3.552 -18.569 1.00 83.19 88 ILE A O 1
ATOM 744 N N . LEU A 1 89 ? 16.963 3.120 -17.872 1.00 81.38 89 LEU A N 1
ATOM 745 C CA . LEU A 1 89 ? 16.527 2.463 -19.108 1.00 81.38 89 LEU A CA 1
ATOM 746 C C . LEU A 1 89 ? 16.581 3.412 -20.308 1.00 81.38 89 LEU A C 1
ATOM 748 O O . LEU A 1 89 ? 17.056 3.020 -21.369 1.00 81.38 89 LEU A O 1
ATOM 752 N N . LEU A 1 90 ? 16.175 4.670 -20.129 1.00 81.44 90 LEU A N 1
ATOM 753 C CA . LEU A 1 90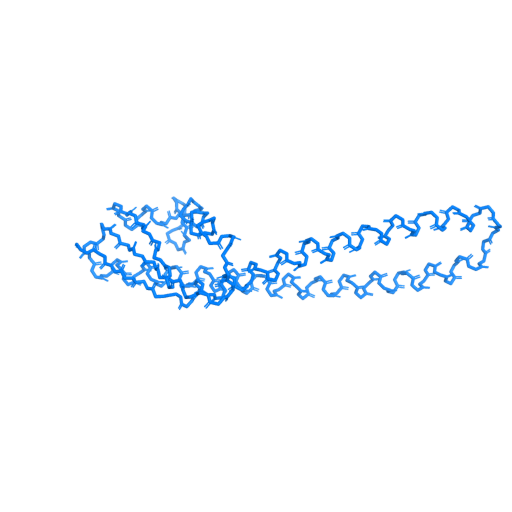 ? 16.246 5.687 -21.178 1.00 81.44 90 LEU A CA 1
ATOM 754 C C . LEU A 1 90 ? 17.698 5.972 -21.593 1.00 81.44 90 LEU A C 1
ATOM 756 O O . LEU A 1 90 ? 17.998 6.064 -22.781 1.00 81.44 90 LEU A O 1
ATOM 760 N N . LEU A 1 91 ? 18.619 6.065 -20.631 1.00 86.25 91 LEU A N 1
ATOM 761 C CA . LEU A 1 91 ? 20.048 6.218 -20.922 1.00 86.25 91 LEU A CA 1
ATOM 762 C C . LEU A 1 91 ? 20.623 4.989 -21.640 1.00 86.25 91 LEU A C 1
ATOM 764 O O . LEU A 1 91 ? 21.403 5.141 -22.580 1.00 86.25 91 LEU A O 1
ATOM 768 N N . LEU A 1 92 ? 20.220 3.784 -21.229 1.00 83.94 92 LEU A N 1
ATOM 769 C CA . LEU A 1 92 ? 20.624 2.535 -21.872 1.00 83.94 92 LEU A CA 1
ATOM 770 C C . LEU A 1 92 ? 20.138 2.474 -23.326 1.00 83.94 92 LEU A C 1
ATOM 772 O O . LEU A 1 92 ? 20.902 2.084 -24.205 1.00 83.94 92 LEU A O 1
ATOM 776 N N . GLU A 1 93 ? 18.900 2.894 -23.596 1.00 80.12 93 GLU A N 1
ATOM 777 C CA . GLU A 1 93 ? 18.368 2.972 -24.958 1.00 80.12 93 GLU A CA 1
ATOM 778 C C . GLU A 1 93 ? 19.159 3.939 -25.835 1.00 80.12 93 GLU A C 1
ATOM 780 O O . GLU A 1 93 ? 19.509 3.582 -26.959 1.00 80.12 93 GLU A O 1
ATOM 785 N N . ILE A 1 94 ? 19.474 5.138 -25.337 1.00 84.56 94 ILE A N 1
ATOM 786 C CA . ILE A 1 94 ? 20.299 6.106 -26.076 1.00 84.56 94 ILE A CA 1
ATOM 787 C C . ILE A 1 94 ? 21.654 5.482 -26.427 1.00 84.56 94 ILE A C 1
ATOM 789 O O . ILE A 1 94 ? 22.122 5.602 -27.559 1.00 84.56 94 ILE A O 1
ATOM 793 N N . LEU A 1 95 ? 22.260 4.764 -25.482 1.00 83.75 95 LEU A N 1
ATOM 794 C CA . LEU A 1 95 ? 23.543 4.098 -25.681 1.00 83.75 95 LEU A CA 1
ATOM 795 C C . LEU A 1 95 ? 23.449 2.963 -26.716 1.00 83.75 95 LEU A C 1
ATOM 797 O O . LEU A 1 95 ? 24.312 2.843 -27.583 1.00 83.75 95 LEU A O 1
ATOM 801 N N . LEU A 1 96 ? 22.369 2.178 -26.685 1.00 77.88 96 LEU A N 1
ATOM 802 C CA . LEU A 1 96 ? 22.086 1.121 -27.661 1.00 77.88 96 LEU A CA 1
ATOM 803 C C . LEU A 1 96 ? 21.877 1.667 -29.080 1.00 77.88 96 LEU A C 1
ATOM 805 O O . LEU A 1 96 ? 22.348 1.044 -30.028 1.00 77.88 96 LEU A O 1
ATOM 809 N N . ILE A 1 97 ? 21.223 2.826 -29.240 1.00 76.12 97 ILE A N 1
ATOM 810 C CA . ILE A 1 97 ? 21.073 3.492 -30.549 1.00 76.12 97 ILE A CA 1
ATOM 811 C C . ILE A 1 97 ? 22.443 3.789 -31.147 1.00 76.12 97 ILE A C 1
ATOM 813 O O . ILE A 1 97 ? 22.712 3.397 -32.281 1.00 76.12 97 ILE A O 1
ATOM 817 N N . ILE A 1 98 ? 23.310 4.435 -30.368 1.00 79.56 98 ILE A N 1
ATOM 818 C CA . ILE A 1 98 ? 24.639 4.860 -30.820 1.00 79.56 98 ILE A CA 1
ATOM 819 C C . ILE A 1 98 ? 25.472 3.651 -31.261 1.00 79.56 98 ILE A C 1
ATOM 821 O O . ILE A 1 98 ? 26.144 3.695 -32.287 1.00 79.56 98 ILE A O 1
ATOM 825 N N . ILE A 1 99 ? 25.409 2.549 -30.509 1.00 74.44 99 ILE A N 1
ATOM 826 C CA . ILE A 1 99 ? 26.130 1.321 -30.861 1.00 74.44 99 ILE A CA 1
ATOM 827 C C . ILE A 1 99 ? 25.521 0.671 -32.116 1.00 74.44 99 ILE A C 1
ATOM 829 O O . ILE A 1 99 ? 26.255 0.153 -32.956 1.00 74.44 99 ILE A O 1
ATOM 833 N N . SER A 1 100 ? 24.193 0.710 -32.273 1.00 7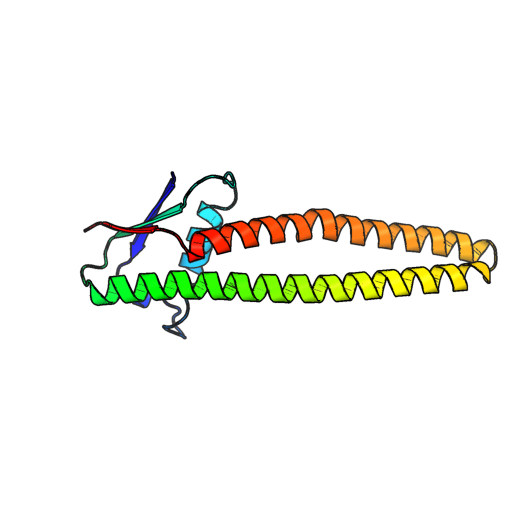1.88 100 SER A N 1
ATOM 834 C CA . SER A 1 100 ? 23.505 0.073 -33.403 1.00 71.88 100 SER A CA 1
ATOM 835 C C . SER A 1 100 ? 23.897 0.643 -34.769 1.00 71.88 100 SER A C 1
ATOM 837 O O . SER A 1 100 ? 23.936 -0.108 -35.741 1.00 71.88 100 SER A O 1
ATOM 839 N N . GLU A 1 101 ? 24.270 1.926 -34.838 1.00 70.94 101 GLU A N 1
ATOM 840 C CA . GLU A 1 101 ? 24.745 2.567 -36.073 1.00 70.94 101 GLU A CA 1
ATOM 841 C C . GLU A 1 101 ? 26.072 1.985 -36.589 1.00 70.94 101 GLU A C 1
ATOM 843 O O . GLU A 1 101 ? 26.396 2.146 -37.763 1.00 70.94 101 GLU A O 1
ATOM 848 N N . GLN A 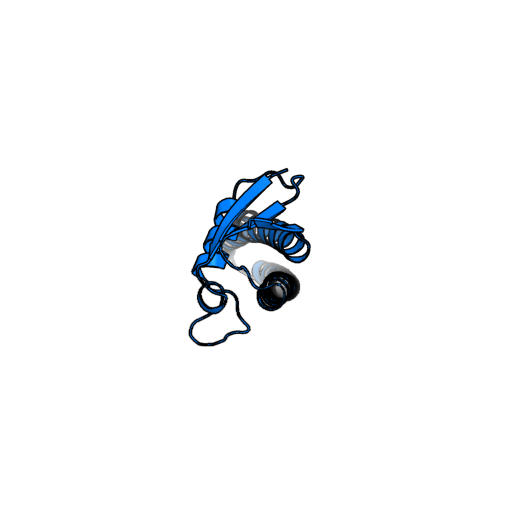1 102 ? 26.834 1.281 -35.744 1.00 73.50 102 GLN A N 1
ATOM 849 C CA . GLN A 1 102 ? 28.121 0.687 -36.120 1.00 73.50 102 GLN A CA 1
ATOM 850 C C . GLN A 1 102 ? 28.020 -0.773 -36.597 1.00 73.50 102 GLN A C 1
ATOM 852 O O . GLN A 1 102 ? 29.033 -1.360 -36.982 1.00 73.50 102 GLN A O 1
ATOM 857 N N . PHE A 1 103 ? 26.827 -1.379 -36.582 1.00 66.75 103 PHE A N 1
ATOM 858 C CA . PHE A 1 103 ? 26.631 -2.787 -36.938 1.00 66.75 103 PHE A CA 1
ATOM 859 C C . PHE A 1 103 ? 26.159 -3.004 -38.387 1.00 66.75 103 PHE A C 1
ATOM 861 O O . PHE A 1 103 ? 25.532 -2.154 -39.012 1.00 66.75 103 PHE A O 1
ATOM 868 N N . THR A 1 104 ? 26.466 -4.186 -38.933 1.00 68.50 104 THR A N 1
ATOM 869 C CA . THR A 1 104 ? 26.083 -4.612 -40.290 1.00 68.50 104 THR A CA 1
ATOM 870 C C . THR A 1 104 ? 24.577 -4.903 -40.408 1.00 68.50 104 THR A C 1
ATOM 872 O O . THR A 1 104 ? 23.899 -5.156 -39.413 1.00 68.50 104 THR A O 1
ATOM 875 N N . VAL A 1 105 ? 24.053 -4.918 -41.643 1.00 70.06 105 VAL A N 1
ATOM 876 C CA . VAL A 1 105 ? 22.609 -5.012 -41.975 1.00 70.06 105 VAL A CA 1
ATOM 877 C C . VAL A 1 105 ? 21.869 -6.179 -41.293 1.00 70.06 105 VAL A C 1
ATOM 879 O O . VAL A 1 105 ? 20.719 -6.031 -40.904 1.00 70.06 105 VAL A O 1
ATOM 882 N N . LEU A 1 106 ? 22.513 -7.333 -41.088 1.00 67.81 106 LEU A N 1
ATOM 883 C CA . LEU A 1 106 ? 21.876 -8.471 -40.402 1.00 67.81 106 LEU A CA 1
ATOM 884 C C . LEU A 1 106 ? 21.749 -8.272 -38.885 1.00 67.81 106 LEU A C 1
ATOM 886 O O . LEU A 1 106 ? 20.778 -8.719 -38.277 1.00 67.81 106 LEU A O 1
ATOM 890 N N . LEU A 1 107 ? 22.721 -7.604 -38.256 1.00 71.25 107 LEU A N 1
ATOM 891 C CA . LEU A 1 107 ? 22.630 -7.288 -36.832 1.00 71.25 107 LEU A CA 1
ATOM 892 C C . LEU A 1 107 ? 21.599 -6.185 -36.582 1.00 71.25 107 LEU A C 1
ATOM 894 O O . LEU A 1 107 ? 20.925 -6.229 -35.556 1.00 71.25 107 LEU A O 1
ATOM 898 N N . SER A 1 108 ? 21.436 -5.232 -37.504 1.00 70.88 108 SER A N 1
ATOM 899 C CA . SER A 1 108 ? 20.460 -4.151 -37.339 1.00 70.88 108 SER A CA 1
ATOM 900 C C . SER A 1 108 ? 19.013 -4.663 -37.327 1.00 70.88 108 SER A C 1
ATOM 902 O O . SER A 1 108 ? 18.223 -4.211 -36.497 1.00 70.88 108 SER A O 1
ATOM 904 N N . GLU A 1 109 ? 18.672 -5.659 -38.152 1.00 75.50 109 GLU A N 1
ATOM 905 C CA . GLU A 1 109 ? 17.354 -6.314 -38.125 1.00 75.50 109 GLU A CA 1
ATOM 906 C C . GLU A 1 109 ? 17.102 -7.069 -36.811 1.00 75.50 109 GLU A C 1
ATOM 908 O O . GLU A 1 109 ? 16.025 -6.964 -36.218 1.00 75.50 109 GLU A O 1
ATOM 913 N N . LEU A 1 110 ? 18.108 -7.785 -36.302 1.00 80.31 110 LEU A N 1
ATOM 914 C CA . LEU A 1 110 ? 17.994 -8.527 -35.045 1.00 80.31 110 LEU A CA 1
ATOM 915 C C . LEU A 1 110 ? 17.851 -7.580 -33.840 1.00 80.31 110 LEU A C 1
ATOM 917 O O . LEU A 1 110 ? 17.046 -7.829 -32.939 1.00 80.31 110 LEU A O 1
ATOM 921 N N . PHE A 1 111 ? 18.563 -6.449 -33.862 1.00 76.94 111 PHE A N 1
ATOM 922 C CA . PHE A 1 111 ? 18.406 -5.372 -32.884 1.00 76.94 111 PHE A CA 1
ATOM 923 C C . PHE A 1 111 ? 17.032 -4.702 -32.966 1.00 76.94 111 PHE A C 1
ATOM 925 O O . PHE A 1 111 ? 16.467 -4.389 -31.922 1.00 76.94 111 PHE A O 1
ATOM 932 N N . LEU A 1 112 ? 16.461 -4.516 -34.159 1.00 76.50 112 LEU A N 1
ATOM 933 C CA . LEU A 1 112 ? 15.108 -3.972 -34.328 1.00 76.50 112 LEU A CA 1
ATOM 934 C C . LEU A 1 112 ? 14.049 -4.853 -33.654 1.00 76.50 112 LEU A C 1
ATOM 936 O O . LEU A 1 112 ? 13.208 -4.338 -32.915 1.00 76.50 112 LEU A O 1
ATOM 940 N N . ILE A 1 113 ? 14.122 -6.175 -33.842 1.00 83.31 113 ILE A N 1
ATOM 941 C CA . ILE A 1 113 ? 13.204 -7.130 -33.202 1.00 83.31 113 ILE A CA 1
ATOM 942 C C . ILE A 1 113 ? 13.387 -7.115 -31.680 1.00 83.31 113 ILE A C 1
ATOM 944 O O . ILE A 1 113 ? 12.409 -6.989 -30.942 1.00 83.31 113 ILE A O 1
ATOM 948 N N . ALA A 1 114 ? 14.632 -7.192 -31.200 1.00 81.69 114 ALA A N 1
ATOM 949 C CA . ALA A 1 114 ? 14.929 -7.171 -29.768 1.00 81.69 114 ALA A CA 1
ATOM 950 C C . ALA A 1 114 ? 14.434 -5.878 -29.102 1.00 81.69 114 ALA A C 1
ATOM 952 O O . ALA A 1 114 ? 13.835 -5.905 -28.027 1.00 81.69 114 ALA A O 1
ATOM 953 N N . ARG A 1 115 ? 14.620 -4.741 -29.773 1.00 77.25 115 ARG A N 1
ATOM 954 C CA . ARG A 1 115 ? 14.183 -3.433 -29.295 1.00 77.25 115 ARG A CA 1
ATOM 955 C C . ARG A 1 115 ? 12.663 -3.326 -29.231 1.00 77.25 115 ARG A C 1
ATOM 957 O O . ARG A 1 115 ? 12.140 -2.782 -28.266 1.00 77.25 115 ARG A O 1
ATOM 964 N N . TRP A 1 116 ? 11.949 -3.904 -30.196 1.00 84.00 116 TRP A N 1
ATOM 965 C CA . TRP A 1 116 ? 10.487 -3.944 -30.172 1.00 84.00 116 TRP A CA 1
ATOM 966 C C . TRP A 1 116 ? 9.932 -4.763 -28.996 1.00 84.00 116 TRP A C 1
ATOM 968 O O . TRP A 1 116 ? 8.987 -4.326 -28.341 1.00 84.00 116 TRP A O 1
ATOM 978 N N . VAL A 1 117 ? 10.546 -5.909 -28.675 1.00 84.88 117 VAL A N 1
ATOM 979 C CA . VAL A 1 117 ? 10.169 -6.724 -27.501 1.00 84.88 117 VAL A CA 1
ATOM 980 C C . VAL A 1 117 ? 10.353 -5.933 -26.204 1.00 84.88 117 VAL A C 1
ATOM 982 O O . VAL A 1 117 ? 9.452 -5.903 -25.369 1.00 84.88 117 VAL A O 1
ATOM 985 N N . VAL A 1 118 ? 11.481 -5.231 -26.062 1.00 81.56 118 VAL A N 1
ATOM 986 C CA . VAL A 1 118 ? 11.758 -4.381 -24.892 1.00 81.56 118 VAL A CA 1
ATOM 987 C C . VAL A 1 118 ? 10.736 -3.248 -24.768 1.00 81.56 118 VAL A C 1
ATOM 989 O O . VAL A 1 118 ? 10.218 -3.006 -23.679 1.00 81.56 118 VAL A O 1
ATOM 992 N N . VAL A 1 119 ? 10.388 -2.588 -25.876 1.00 82.12 119 VAL A N 1
ATOM 993 C CA . VAL A 1 119 ? 9.347 -1.548 -25.885 1.00 82.12 119 VAL A CA 1
ATOM 994 C C . VAL A 1 119 ? 8.004 -2.116 -25.424 1.00 82.12 119 VAL A C 1
ATOM 996 O O . VAL A 1 119 ? 7.311 -1.467 -24.641 1.00 82.12 119 VAL A O 1
ATOM 999 N N . TRP A 1 120 ? 7.636 -3.326 -25.855 1.00 85.06 120 TRP A N 1
ATOM 1000 C CA . TRP A 1 120 ? 6.362 -3.932 -25.466 1.00 85.06 120 TRP A CA 1
ATOM 1001 C C . TRP A 1 120 ? 6.289 -4.268 -23.973 1.00 85.06 120 TRP A C 1
ATOM 1003 O O . TRP A 1 120 ? 5.280 -3.971 -23.334 1.00 85.06 120 TRP A O 1
ATOM 1013 N N . GLU A 1 121 ? 7.371 -4.794 -23.396 1.00 81.25 121 GLU A N 1
ATOM 1014 C CA . GLU A 1 121 ? 7.484 -5.041 -21.951 1.00 81.25 121 GLU A CA 1
ATOM 1015 C C . GLU A 1 121 ? 7.366 -3.741 -21.140 1.00 81.25 121 GLU A C 1
ATOM 1017 O O . GLU A 1 121 ? 6.613 -3.670 -20.168 1.00 81.25 121 GLU A O 1
ATOM 1022 N N . ILE A 1 122 ? 8.034 -2.670 -21.581 1.00 80.12 122 ILE A N 1
ATOM 1023 C CA . ILE A 1 122 ? 7.964 -1.356 -20.925 1.00 80.12 122 ILE A CA 1
ATOM 1024 C C . ILE A 1 122 ? 6.545 -0.778 -21.004 1.00 80.12 122 ILE A C 1
ATOM 1026 O O . ILE A 1 122 ? 6.018 -0.278 -20.007 1.00 80.12 122 ILE A O 1
ATOM 1030 N N . VAL A 1 123 ? 5.900 -0.844 -22.172 1.00 80.25 123 VAL A N 1
ATOM 1031 C CA . VAL A 1 123 ? 4.520 -0.370 -22.353 1.00 80.25 123 VAL A CA 1
ATOM 1032 C C . VAL A 1 123 ? 3.556 -1.169 -21.476 1.00 80.25 123 VAL A C 1
ATOM 1034 O O . VAL A 1 123 ? 2.695 -0.573 -20.823 1.00 80.25 123 VAL A O 1
ATOM 1037 N N . TYR A 1 124 ? 3.715 -2.492 -21.412 1.00 81.62 124 TYR A N 1
ATOM 1038 C CA . TYR A 1 124 ? 2.908 -3.356 -20.557 1.00 81.62 124 TYR A CA 1
ATOM 1039 C C . TYR A 1 124 ? 3.075 -2.991 -19.078 1.00 81.62 124 TYR A C 1
ATOM 1041 O O . TYR A 1 124 ? 2.083 -2.772 -18.377 1.00 81.62 124 TYR A O 1
ATOM 1049 N N . ASP A 1 125 ? 4.310 -2.839 -18.604 1.00 79.19 125 ASP A N 1
ATOM 1050 C CA . ASP A 1 125 ? 4.575 -2.475 -17.215 1.00 79.19 125 ASP A CA 1
ATOM 1051 C C . ASP A 1 125 ? 3.974 -1.098 -16.868 1.00 79.19 125 ASP A C 1
ATOM 1053 O O . ASP A 1 125 ? 3.220 -0.954 -15.900 1.00 79.19 125 ASP A O 1
ATOM 1057 N N . ILE A 1 126 ? 4.174 -0.089 -17.722 1.00 77.06 126 ILE A N 1
ATOM 1058 C CA . ILE A 1 126 ? 3.613 1.256 -17.522 1.00 77.06 126 ILE A CA 1
ATOM 1059 C C . ILE A 1 126 ? 2.079 1.226 -17.461 1.00 77.06 126 ILE A C 1
ATOM 1061 O O . ILE A 1 126 ? 1.489 1.852 -16.569 1.00 77.06 126 ILE A O 1
ATOM 1065 N N . LEU A 1 127 ? 1.428 0.532 -18.399 1.00 76.56 127 LEU A N 1
ATOM 1066 C CA . LEU A 1 127 ? -0.030 0.503 -18.501 1.00 76.56 127 LEU A CA 1
ATOM 1067 C C . LEU A 1 127 ? -0.673 -0.317 -17.386 1.00 76.56 127 LEU A C 1
ATOM 1069 O O . LEU A 1 127 ? -1.673 0.121 -16.823 1.00 76.56 127 LEU A O 1
ATOM 1073 N N . PHE A 1 128 ? -0.125 -1.475 -17.031 1.00 77.88 128 PHE A N 1
ATOM 1074 C CA . PHE A 1 128 ? -0.779 -2.374 -16.082 1.00 77.88 128 PHE A CA 1
ATOM 1075 C C . PHE A 1 128 ? -0.283 -2.179 -14.648 1.00 77.88 128 PHE A C 1
ATOM 1077 O O . PHE A 1 128 ? -1.104 -2.001 -13.739 1.00 77.88 128 PHE A O 1
ATOM 1084 N N . THR A 1 129 ? 1.030 -2.145 -14.405 1.00 79.94 129 THR A N 1
ATOM 1085 C CA . THR A 1 129 ? 1.546 -1.994 -13.034 1.00 79.94 129 THR A CA 1
ATOM 1086 C C . THR A 1 129 ? 1.459 -0.548 -12.563 1.00 79.94 129 THR A C 1
ATOM 1088 O O . THR A 1 129 ? 1.077 -0.306 -11.415 1.00 79.94 129 THR A O 1
ATOM 1091 N N . GLY A 1 130 ? 1.702 0.422 -13.448 1.00 76.62 130 GLY A N 1
ATOM 1092 C CA . GLY A 1 130 ? 1.565 1.846 -13.139 1.00 76.62 130 GLY A CA 1
ATOM 1093 C C . GLY A 1 130 ? 0.126 2.253 -12.805 1.00 76.62 130 GLY A C 1
ATOM 1094 O O . GLY A 1 130 ? -0.114 2.974 -11.830 1.00 76.62 130 GLY A O 1
ATOM 1095 N N . VAL A 1 131 ? -0.861 1.765 -13.565 1.00 81.00 131 VAL A N 1
ATOM 1096 C CA . VAL A 1 131 ? -2.285 2.034 -13.286 1.00 81.00 131 VAL A CA 1
ATOM 1097 C C . VAL A 1 131 ? -2.721 1.380 -11.979 1.00 81.00 131 VAL A C 1
ATOM 1099 O O . VAL A 1 131 ? -3.362 2.042 -11.154 1.00 81.00 131 VAL A O 1
ATOM 1102 N N . ARG A 1 132 ? -2.331 0.119 -11.744 1.00 83.69 132 ARG A N 1
ATOM 1103 C CA . ARG A 1 132 ? -2.622 -0.584 -10.488 1.00 83.69 132 ARG A CA 1
ATOM 1104 C C . ARG A 1 132 ? -2.040 0.159 -9.286 1.00 83.69 132 ARG A C 1
ATOM 1106 O O . ARG A 1 132 ? -2.773 0.439 -8.343 1.00 83.69 132 ARG A O 1
ATOM 1113 N N . ARG A 1 133 ? -0.777 0.585 -9.351 1.00 83.31 133 ARG A N 1
ATOM 1114 C CA . ARG A 1 133 ? -0.120 1.343 -8.274 1.00 83.31 133 ARG A CA 1
ATOM 1115 C C . ARG A 1 133 ? -0.787 2.677 -7.984 1.00 83.31 133 ARG A C 1
ATOM 1117 O O . ARG A 1 133 ? -1.070 2.979 -6.827 1.00 83.31 133 ARG A O 1
ATOM 1124 N N . LYS A 1 134 ? -1.134 3.453 -9.016 1.00 85.25 134 LYS A N 1
ATOM 1125 C CA . LYS A 1 134 ? -1.875 4.716 -8.841 1.00 85.25 134 LYS A CA 1
ATOM 1126 C C . LYS A 1 134 ? -3.233 4.501 -8.178 1.00 85.25 134 LYS A C 1
ATOM 1128 O O . LYS A 1 134 ? -3.662 5.333 -7.374 1.00 85.25 134 LYS A O 1
ATOM 1133 N N . ARG A 1 135 ? -3.926 3.413 -8.521 1.00 86.62 135 ARG A N 1
ATOM 1134 C CA . ARG A 1 135 ? -5.196 3.039 -7.889 1.00 86.62 135 ARG A CA 1
ATOM 1135 C C . ARG A 1 135 ? -4.984 2.670 -6.422 1.00 86.62 135 ARG A C 1
ATOM 1137 O O . ARG A 1 135 ? -5.656 3.238 -5.563 1.00 86.62 135 ARG A O 1
ATOM 1144 N N . ASP A 1 136 ? -4.035 1.786 -6.143 1.00 88.56 136 ASP A N 1
ATOM 1145 C CA . ASP A 1 136 ? -3.757 1.290 -4.795 1.00 88.56 136 ASP A CA 1
ATOM 1146 C C . ASP A 1 136 ? -3.284 2.438 -3.879 1.00 88.56 136 ASP A C 1
ATOM 1148 O O . ASP A 1 136 ? -3.767 2.579 -2.758 1.00 88.56 136 ASP A O 1
ATOM 1152 N N . LEU A 1 137 ? -2.465 3.366 -4.388 1.00 89.75 137 LEU A N 1
ATOM 1153 C CA . LEU A 1 137 ? -2.053 4.575 -3.668 1.00 89.75 137 LEU A CA 1
ATOM 1154 C C . LEU A 1 137 ? -3.245 5.462 -3.284 1.00 89.75 137 LEU A C 1
ATOM 1156 O O . LEU A 1 137 ? -3.307 5.970 -2.163 1.00 89.75 137 LEU A O 1
ATOM 1160 N N . LYS A 1 138 ? -4.200 5.666 -4.201 1.00 88.75 138 LYS A N 1
ATOM 1161 C CA . LYS A 1 138 ? -5.427 6.424 -3.908 1.00 88.75 138 LYS A CA 1
ATOM 1162 C C . LYS A 1 138 ? -6.269 5.720 -2.847 1.00 88.75 138 LYS A C 1
ATOM 1164 O O . LYS A 1 138 ? -6.783 6.393 -1.957 1.00 88.75 138 LYS A O 1
ATOM 1169 N N . LEU A 1 139 ? -6.396 4.396 -2.927 1.00 89.62 139 LEU A N 1
ATOM 1170 C CA . LEU A 1 139 ? -7.128 3.602 -1.943 1.00 89.62 139 LEU A CA 1
ATOM 1171 C C . LEU A 1 139 ? -6.483 3.711 -0.556 1.00 89.62 139 LEU A C 1
ATOM 1173 O O . LEU A 1 139 ? -7.163 4.061 0.404 1.00 89.62 139 LEU A O 1
ATOM 1177 N N . TYR A 1 140 ? -5.172 3.498 -0.448 1.00 91.38 140 TYR A N 1
ATOM 1178 C CA . TYR A 1 140 ? -4.471 3.561 0.835 1.00 91.38 140 TYR A CA 1
ATOM 1179 C C . TYR A 1 140 ? -4.507 4.958 1.449 1.00 91.38 140 TYR A C 1
ATOM 1181 O O . TYR A 1 140 ? -4.698 5.078 2.654 1.00 91.38 140 TYR A O 1
ATOM 1189 N N . LYS A 1 141 ? -4.414 6.024 0.641 1.00 90.69 141 LYS A N 1
ATOM 1190 C CA . LYS A 1 141 ? -4.596 7.402 1.132 1.00 90.69 141 LYS A CA 1
ATOM 1191 C C . LYS A 1 141 ? -5.975 7.615 1.755 1.00 90.69 141 LYS A C 1
ATOM 1193 O O . LYS A 1 141 ? -6.069 8.296 2.765 1.00 90.69 141 LYS A O 1
ATOM 1198 N N . LYS A 1 142 ? -7.026 7.022 1.184 1.00 89.25 142 LYS A N 1
ATOM 1199 C CA . LYS A 1 142 ? -8.380 7.103 1.747 1.00 89.25 142 LYS A CA 1
ATOM 1200 C C . LYS A 1 142 ? -8.527 6.290 3.024 1.00 89.25 142 LYS A C 1
ATOM 1202 O O . LYS A 1 142 ? -9.106 6.784 3.979 1.00 89.25 142 LYS A O 1
ATOM 1207 N N . LEU A 1 143 ? -8.011 5.063 3.044 1.00 89.94 143 LEU A N 1
ATOM 1208 C CA . LEU A 1 143 ? -8.062 4.199 4.226 1.00 89.94 143 LEU A CA 1
ATOM 1209 C C . LEU A 1 143 ? -7.238 4.777 5.388 1.00 89.94 143 LEU A C 1
ATOM 1211 O O . LEU A 1 143 ? -7.625 4.652 6.544 1.00 89.94 143 LEU A O 1
ATOM 1215 N N . ALA A 1 144 ? -6.155 5.496 5.087 1.00 90.88 144 ALA A N 1
ATOM 1216 C CA . ALA A 1 144 ? -5.350 6.211 6.073 1.00 90.88 144 ALA A CA 1
ATOM 1217 C C . ALA A 1 144 ? -6.097 7.349 6.796 1.00 90.88 144 ALA A C 1
ATOM 1219 O O . ALA A 1 144 ? -5.654 7.761 7.863 1.00 90.88 144 ALA A O 1
ATOM 1220 N N . THR A 1 145 ? -7.190 7.865 6.226 1.00 90.25 145 THR A N 1
ATOM 1221 C CA . THR A 1 145 ? -8.011 8.940 6.813 1.00 90.25 145 THR A CA 1
ATOM 1222 C C . THR A 1 145 ? -9.496 8.575 6.835 1.00 90.25 145 THR A C 1
ATOM 1224 O O . THR A 1 145 ? -10.348 9.461 6.783 1.00 90.25 145 THR A O 1
ATOM 1227 N N . CYS A 1 146 ? -9.824 7.282 6.799 1.00 89.50 146 CYS A N 1
ATOM 1228 C CA . CYS A 1 146 ? -11.213 6.840 6.773 1.00 89.50 146 CYS A CA 1
ATOM 1229 C C . CYS A 1 146 ? -11.883 7.053 8.133 1.00 89.50 146 CYS A C 1
ATOM 1231 O O . CYS A 1 146 ? -11.228 6.996 9.177 1.00 89.50 146 CYS A O 1
ATOM 1233 N N . GLU A 1 147 ? -13.192 7.293 8.101 1.00 88.62 147 GLU A N 1
ATOM 1234 C CA . GLU A 1 147 ? -14.019 7.346 9.303 1.00 88.62 147 GLU A CA 1
ATOM 1235 C C . GLU A 1 1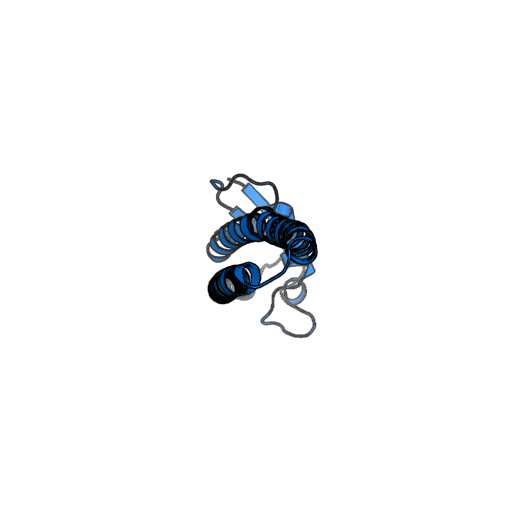47 ? -14.274 5.913 9.790 1.00 88.62 147 GLU A C 1
ATOM 1237 O O . GLU A 1 147 ? -14.529 5.005 8.991 1.00 88.62 147 GLU A O 1
ATOM 1242 N N . ILE A 1 148 ? -14.169 5.706 11.100 1.00 88.88 148 ILE A N 1
ATOM 1243 C CA . ILE A 1 148 ? -14.367 4.407 11.742 1.00 88.88 148 ILE A CA 1
ATOM 1244 C C . ILE A 1 148 ? -15.470 4.586 12.781 1.00 88.88 148 ILE A C 1
ATOM 1246 O O . ILE A 1 148 ? -15.309 5.345 13.735 1.00 88.88 148 ILE A O 1
ATOM 1250 N N . GLU A 1 149 ? -16.592 3.908 12.569 1.00 88.81 149 GLU A N 1
ATOM 1251 C CA . GLU A 1 149 ? -17.769 3.945 13.432 1.00 88.81 149 GLU A CA 1
ATOM 1252 C C . GLU A 1 149 ? -17.910 2.600 14.150 1.00 88.81 149 GLU A C 1
ATOM 1254 O O . GLU A 1 149 ? -17.928 1.540 13.517 1.00 88.81 149 GLU A O 1
ATOM 1259 N N . PHE A 1 150 ? -18.027 2.633 15.476 1.00 85.75 150 PHE A N 1
ATOM 1260 C CA . PHE A 1 150 ? -18.253 1.429 16.270 1.00 85.75 150 PHE A CA 1
ATOM 1261 C C . PHE A 1 150 ? -19.750 1.197 16.462 1.00 85.75 150 PHE A C 1
ATOM 1263 O O . PHE A 1 150 ? -20.473 2.079 16.924 1.00 85.75 150 PHE A O 1
ATOM 1270 N N . LEU A 1 151 ? -20.214 0.008 16.078 1.00 80.38 151 LEU A N 1
ATOM 1271 C CA . LEU A 1 151 ? -21.580 -0.450 16.311 1.00 80.38 151 LEU A CA 1
ATOM 1272 C C . LEU A 1 151 ? -21.583 -1.258 17.608 1.00 80.38 151 LEU A C 1
ATOM 1274 O O . LEU A 1 151 ? -21.042 -2.369 17.637 1.00 80.38 151 LEU A O 1
ATOM 1278 N N . ASN A 1 152 ? -22.159 -0.669 18.656 1.00 61.41 152 ASN A N 1
ATOM 1279 C CA . ASN A 1 152 ? -22.476 -1.362 19.906 1.00 61.41 152 ASN A CA 1
ATOM 1280 C C . ASN A 1 152 ? -23.739 -2.210 19.756 1.00 61.41 152 ASN A C 1
ATOM 1282 O O . ASN A 1 152 ? -24.688 -1.735 19.090 1.00 61.41 152 ASN A O 1
#

Radius of gyration: 22.94 Å; chains: 1; bounding box: 51×23×67 Å

Secondary structure (DSSP, 8-state):
-EEEEEE-SSH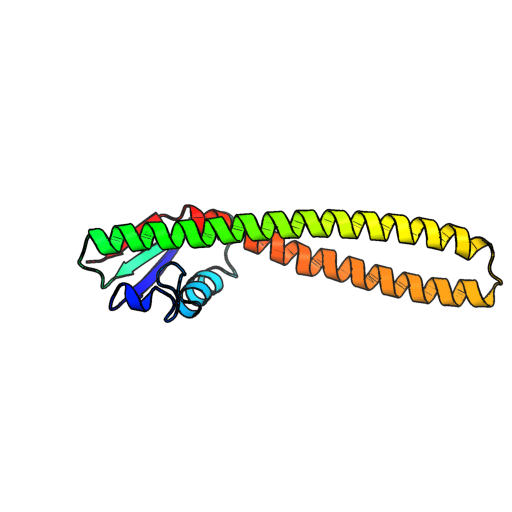HHHEETTEEEEE-HHHHHHHHHTTTT--TTPPEEEEEES---HHHHHHHHHHHHHHHHHHHHHHHHHHHHHHHHHHHHHHHHHHHHHHHTTS-HHHHHHHHHHHHHHHHHHHHIIIIIHHHHHHHHHHHHHHTT-EEEEE-

Foldseek 3Di:
DDEAEDEDQALVQQADPVDSLAGDPVVVCSLCVVPVPDDLPDAYEYEYENDPDPVSVVSSLVSQLVNLVVVLVVLVVVVVVVVVVVVVVVVVVVVVVVVLVVDDPVVVVVVVVVVVVVVVVVVCCCVPVVVSSVSSSSSSVSSSVHHYHYDD

pLDDT: mean 80.89, std 7.72, range [59.34, 92.56]

Sequence (152 aa):
MEKIKIKLENLDSATNKYKNEVLNSELDNYIINANLHKLPKERIILYISGLPNNKEQEQLIKLIHIHYQNKVKQLNKIDKYDDYIRIILLLLEILLIIISEQFTVLLSELFLIARWVVVWEIVYDILFTGVRRKRDLKLYKKLATCEIEFLN